Protein AF-A0A7X8AYI9-F1 (afdb_monomer)

Sequence (97 aa):
MHLSIQNQLTLLHDLLDEQITYKKVSIDEYKQIKKLVQSIITNRDVEGELLNILPEIYYYGIKGENAQSYFAHITENEQKIKRWLRMINQVKLHQSG

pLDDT: mean 90.3, std 11.8, range [39.25, 98.06]

Foldseek 3Di:
DDDDLLSLLVVLLVLLVCCLVVVDDDLVSLVVQLVSLVVNVPDPPDDDPSVVLSVVSNVLSVCCNVDPDSSVSCVVCVVVSVVSSVSSVVVSVVVVD

Nearest PDB structures (foldseek):
  1xaw-assembly1_A  TM=4.050E-01  e=2.663E+00  Homo sapiens
  1wpa-assembly1_A  TM=3.867E-01  e=2.385E+00  Homo sapiens
  2f1m-assembly2_D  TM=3.172E-01  e=1.914E+00  Escherichia coli

Structure (mmCIF, N/CA/C/O backbone):
data_AF-A0A7X8AYI9-F1
#
_entry.id   AF-A0A7X8AYI9-F1
#
loop_
_atom_site.group_PDB
_atom_site.id
_atom_site.type_symbol
_atom_site.label_atom_id
_atom_site.label_alt_id
_atom_site.label_comp_id
_atom_site.label_asym_id
_atom_site.label_entity_id
_atom_site.label_seq_id
_atom_site.pdbx_PDB_ins_code
_atom_site.Cartn_x
_atom_site.Cartn_y
_atom_site.Cartn_z
_atom_site.occupancy
_atom_site.B_iso_or_equiv
_atom_site.auth_seq_id
_atom_site.auth_comp_id
_atom_site.auth_asym_id
_atom_site.auth_atom_id
_atom_site.pdbx_PDB_model_num
ATOM 1 N N . MET A 1 1 ? 5.833 -5.296 20.289 1.00 39.25 1 MET A N 1
ATOM 2 C CA . MET A 1 1 ? 5.300 -3.922 20.402 1.00 39.25 1 MET A CA 1
ATOM 3 C C . MET A 1 1 ? 4.188 -3.778 19.376 1.00 39.25 1 MET A C 1
ATOM 5 O O . MET A 1 1 ? 4.474 -3.905 18.194 1.00 39.25 1 MET A O 1
ATOM 9 N N . HIS A 1 2 ? 2.933 -3.623 19.803 1.00 51.28 2 HIS A N 1
ATOM 10 C CA . HIS A 1 2 ? 1.840 -3.309 18.878 1.00 51.28 2 HIS A CA 1
ATOM 11 C C . HIS A 1 2 ? 1.991 -1.846 18.448 1.00 51.28 2 HIS A C 1
ATOM 13 O O . HIS A 1 2 ? 2.013 -0.961 19.300 1.00 51.28 2 HIS A O 1
ATOM 19 N N . LEU A 1 3 ? 2.142 -1.588 17.147 1.00 60.25 3 LEU A N 1
ATOM 20 C CA . LEU A 1 3 ? 1.981 -0.235 16.617 1.00 60.25 3 LEU A CA 1
ATOM 21 C C . LEU A 1 3 ? 0.520 0.171 16.839 1.00 60.25 3 LEU A C 1
ATOM 23 O O . LEU A 1 3 ? -0.380 -0.595 16.494 1.00 60.25 3 LEU A O 1
ATOM 27 N N . SER A 1 4 ? 0.284 1.349 1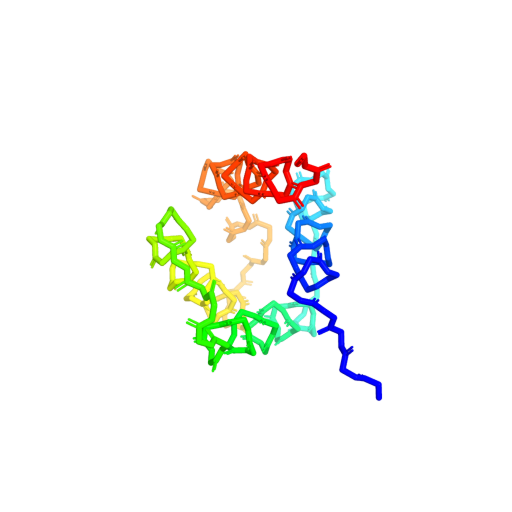7.421 1.00 84.25 4 SER A N 1
ATOM 28 C CA . SER A 1 4 ? -1.061 1.927 17.452 1.00 84.25 4 SER A CA 1
ATOM 29 C C . SER A 1 4 ? -1.557 2.143 16.022 1.00 84.25 4 SER A C 1
ATOM 31 O O . SER A 1 4 ? -0.754 2.289 15.095 1.00 84.25 4 SER A O 1
ATOM 33 N N . ILE A 1 5 ? -2.876 2.201 15.835 1.00 85.12 5 ILE A N 1
ATOM 34 C CA . ILE A 1 5 ? -3.462 2.407 14.505 1.00 85.12 5 ILE A CA 1
ATOM 35 C C . ILE A 1 5 ? -2.937 3.691 13.846 1.00 85.12 5 ILE A C 1
ATOM 37 O O . ILE A 1 5 ? -2.637 3.699 12.657 1.00 85.12 5 ILE A O 1
ATOM 41 N N . GLN A 1 6 ? -2.678 4.729 14.645 1.00 86.31 6 GLN A N 1
ATOM 42 C CA . GLN A 1 6 ? -2.075 5.982 14.198 1.00 86.31 6 GLN A CA 1
ATOM 43 C C . GLN A 1 6 ? -0.656 5.797 13.645 1.00 86.31 6 GLN A C 1
ATOM 45 O O . GLN A 1 6 ? -0.308 6.362 12.604 1.00 86.31 6 GLN A O 1
ATOM 50 N N . ASN A 1 7 ? 0.169 4.978 14.302 1.00 89.75 7 ASN A N 1
ATOM 51 C CA . ASN A 1 7 ? 1.511 4.676 13.809 1.00 89.75 7 ASN A CA 1
ATOM 52 C C . ASN A 1 7 ? 1.447 3.831 12.530 1.00 89.75 7 ASN A C 1
ATOM 54 O O . ASN A 1 7 ? 2.241 4.042 11.617 1.00 89.75 7 ASN A O 1
ATOM 58 N N . GLN A 1 8 ? 0.483 2.910 12.434 1.00 92.56 8 GLN A N 1
ATOM 59 C CA . GLN A 1 8 ? 0.270 2.111 11.225 1.00 92.56 8 GLN A CA 1
ATOM 60 C C . GLN A 1 8 ? -0.188 2.972 10.042 1.00 92.56 8 GLN A C 1
ATOM 62 O O . GLN A 1 8 ? 0.330 2.814 8.941 1.00 92.56 8 GLN A O 1
ATOM 67 N N . LEU A 1 9 ? -1.106 3.913 10.268 1.00 92.81 9 LEU A N 1
ATOM 68 C CA . LEU A 1 9 ? -1.554 4.872 9.257 1.00 92.81 9 LEU A CA 1
ATOM 69 C C . LEU A 1 9 ? -0.439 5.836 8.844 1.00 92.81 9 LEU A C 1
ATOM 71 O O . LEU A 1 9 ? -0.347 6.191 7.674 1.00 92.81 9 LEU A O 1
ATOM 75 N N . THR A 1 10 ? 0.426 6.233 9.779 1.00 94.25 10 THR A N 1
ATOM 76 C CA . THR A 1 10 ? 1.605 7.058 9.475 1.00 94.25 10 THR A CA 1
ATOM 77 C C . THR A 1 10 ? 2.578 6.307 8.580 1.00 94.25 10 THR A C 1
ATOM 79 O O . THR A 1 10 ? 2.890 6.790 7.501 1.00 94.25 10 THR A O 1
ATOM 82 N N . LEU A 1 11 ? 2.945 5.079 8.948 1.00 95.94 11 LEU A N 1
ATOM 83 C CA . LEU A 1 11 ? 3.813 4.248 8.118 1.00 95.94 11 LEU A CA 1
ATOM 84 C C . LEU A 1 11 ? 3.201 3.968 6.735 1.00 95.94 11 LEU A C 1
ATOM 86 O O . LEU A 1 11 ? 3.909 3.978 5.735 1.00 95.94 11 LEU A O 1
ATOM 90 N N . LEU A 1 12 ? 1.887 3.726 6.664 1.00 96.75 12 LEU A N 1
ATOM 91 C CA . LEU A 1 12 ? 1.201 3.505 5.391 1.00 96.75 12 LEU A CA 1
ATOM 92 C C . LEU A 1 12 ? 1.239 4.754 4.507 1.00 96.75 12 LEU A C 1
ATOM 94 O O . LEU A 1 12 ? 1.442 4.636 3.302 1.00 96.75 12 LEU A O 1
ATOM 98 N N . HIS A 1 13 ? 1.032 5.929 5.102 1.00 96.62 13 HIS A N 1
ATOM 99 C CA . HIS A 1 13 ? 1.141 7.203 4.405 1.00 96.62 13 HIS A CA 1
ATOM 100 C C . HIS A 1 13 ? 2.546 7.384 3.823 1.00 96.62 13 HIS A C 1
ATOM 102 O O . HIS A 1 13 ? 2.671 7.625 2.627 1.00 96.62 13 HIS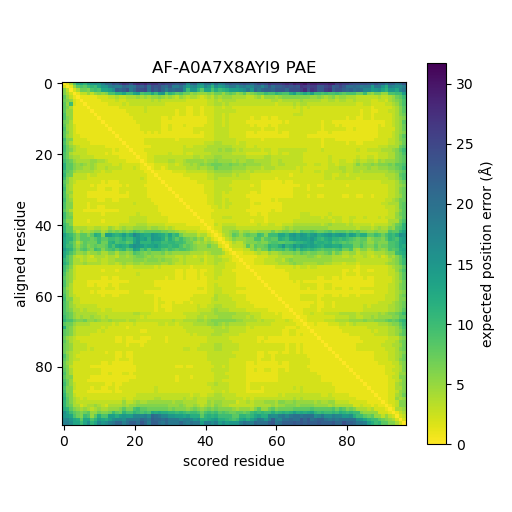 A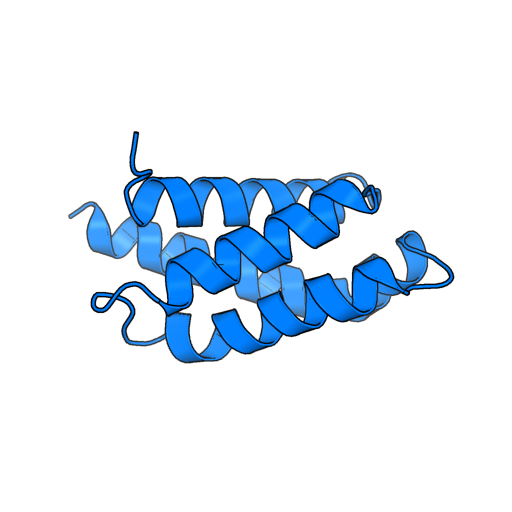 O 1
ATOM 108 N N . ASP A 1 14 ? 3.586 7.208 4.636 1.00 96.94 14 ASP A N 1
ATOM 109 C CA . ASP A 1 14 ? 4.972 7.457 4.226 1.00 96.94 14 ASP A CA 1
ATOM 110 C C . ASP A 1 14 ? 5.398 6.515 3.089 1.00 96.94 14 ASP A C 1
ATOM 112 O O . ASP A 1 14 ? 5.898 6.971 2.064 1.00 96.94 14 ASP A O 1
ATOM 116 N N . LEU A 1 15 ? 5.065 5.222 3.191 1.00 97.25 15 LEU A N 1
ATOM 117 C CA . LEU A 1 15 ? 5.322 4.245 2.124 1.00 97.25 15 LEU A CA 1
ATOM 118 C C . LEU A 1 15 ? 4.635 4.613 0.801 1.00 97.25 15 LEU A C 1
ATOM 120 O O . LEU A 1 15 ? 5.177 4.371 -0.274 1.00 97.25 15 LEU A O 1
ATOM 124 N N . LEU A 1 16 ? 3.417 5.155 0.851 1.00 97.69 16 LEU A N 1
ATOM 125 C CA . LEU A 1 16 ? 2.685 5.562 -0.350 1.00 97.69 16 LEU A CA 1
ATOM 126 C C . LEU A 1 16 ? 3.219 6.882 -0.931 1.00 97.69 16 LEU A C 1
ATOM 128 O O . LEU A 1 16 ? 3.251 7.039 -2.155 1.00 97.69 16 LEU A O 1
ATOM 132 N N . ASP A 1 17 ? 3.636 7.814 -0.074 1.00 97.56 17 ASP A N 1
ATOM 133 C CA . ASP A 1 17 ? 4.179 9.117 -0.462 1.00 97.56 17 ASP A CA 1
ATOM 134 C C . ASP A 1 17 ? 5.555 8.984 -1.128 1.00 97.56 17 ASP A C 1
ATOM 136 O O . ASP A 1 17 ? 5.799 9.549 -2.199 1.00 97.56 17 ASP A O 1
ATOM 140 N N . GLU A 1 18 ? 6.427 8.140 -0.575 1.00 96.31 18 GLU A N 1
ATOM 141 C CA . GLU A 1 18 ? 7.738 7.843 -1.156 1.00 96.31 18 GLU A CA 1
ATOM 142 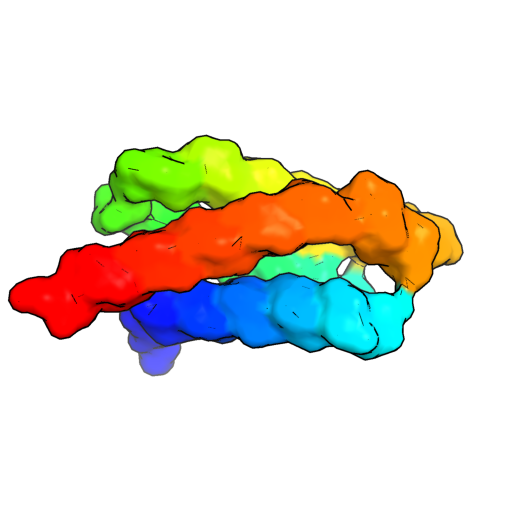C C . GLU A 1 18 ? 7.610 7.267 -2.574 1.00 96.31 18 GLU A C 1
ATOM 144 O O . GLU A 1 18 ? 8.326 7.687 -3.490 1.00 96.31 18 GLU A O 1
ATOM 149 N N . GLN A 1 19 ? 6.638 6.378 -2.810 1.00 94.62 19 GLN A N 1
ATOM 150 C CA . GLN A 1 19 ? 6.415 5.793 -4.135 1.00 94.62 19 GLN A CA 1
ATOM 151 C C . GLN A 1 19 ? 6.035 6.830 -5.185 1.00 94.62 19 GLN A C 1
ATOM 153 O O . GLN A 1 19 ? 6.531 6.769 -6.312 1.00 94.62 19 GLN A O 1
ATOM 158 N N . ILE A 1 20 ? 5.164 7.788 -4.857 1.00 94.56 20 ILE A N 1
ATOM 159 C CA . ILE A 1 20 ? 4.771 8.820 -5.826 1.00 94.56 20 ILE A CA 1
ATOM 160 C C . ILE A 1 20 ? 5.864 9.867 -6.023 1.00 94.56 20 ILE A C 1
ATOM 162 O O . ILE A 1 20 ? 6.008 10.358 -7.145 1.00 94.56 20 ILE A O 1
ATOM 166 N N . THR A 1 21 ? 6.636 10.160 -4.975 1.00 95.25 21 THR A N 1
ATOM 167 C CA . THR A 1 21 ? 7.721 11.145 -4.989 1.00 95.25 21 THR A CA 1
ATOM 168 C C . THR A 1 21 ? 8.904 10.643 -5.804 1.00 95.25 21 THR A C 1
ATOM 170 O O . THR A 1 21 ? 9.400 11.347 -6.683 1.00 95.25 21 THR A O 1
ATOM 173 N N . TYR A 1 22 ? 9.329 9.401 -5.571 1.00 95.38 22 TYR A N 1
ATOM 174 C CA . TYR A 1 22 ? 10.514 8.834 -6.214 1.00 95.38 22 TYR A CA 1
ATOM 175 C C . TYR A 1 22 ? 10.201 7.961 -7.431 1.00 95.38 22 TYR A C 1
ATOM 177 O O . TYR A 1 22 ? 11.127 7.583 -8.153 1.00 95.38 22 TYR A O 1
ATOM 185 N N . LYS A 1 23 ? 8.922 7.631 -7.673 1.00 92.56 23 LYS A N 1
ATOM 186 C CA . LYS A 1 23 ? 8.465 6.709 -8.735 1.00 92.56 23 LYS A CA 1
ATOM 187 C C . LYS A 1 23 ? 9.195 5.366 -8.712 1.00 92.56 23 LYS A C 1
ATOM 189 O O . LYS A 1 23 ? 9.439 4.748 -9.751 1.00 92.56 23 LYS A O 1
ATOM 194 N N . LYS A 1 24 ? 9.560 4.928 -7.511 1.00 91.88 24 LYS A N 1
ATOM 195 C CA . LYS A 1 24 ? 10.333 3.721 -7.228 1.00 91.88 24 LYS A CA 1
ATOM 196 C C . LYS A 1 24 ? 9.747 3.020 -6.020 1.00 91.88 24 LYS A C 1
ATOM 198 O O . LYS A 1 24 ? 9.111 3.647 -5.184 1.00 91.88 24 LYS A O 1
ATOM 203 N N . VAL A 1 25 ? 9.963 1.715 -5.988 1.00 93.94 25 VAL A N 1
ATOM 204 C CA . VAL A 1 25 ? 9.474 0.808 -4.955 1.00 93.94 25 VAL A CA 1
ATOM 205 C C . VAL A 1 25 ? 10.140 -0.548 -5.149 1.00 93.94 25 VAL A C 1
ATOM 207 O O . VAL A 1 25 ? 10.551 -0.903 -6.261 1.00 93.94 25 VAL A O 1
ATOM 210 N N . SER A 1 26 ? 10.214 -1.317 -4.078 1.00 93.69 26 SER A N 1
ATOM 211 C CA . SER A 1 26 ? 10.630 -2.713 -4.058 1.00 93.69 26 SER A CA 1
ATOM 212 C C . SER A 1 26 ? 9.445 -3.667 -3.873 1.00 93.69 26 SER A C 1
ATOM 214 O O . SER A 1 26 ? 8.372 -3.311 -3.385 1.00 93.69 26 SER A O 1
ATOM 216 N N . ILE A 1 27 ? 9.647 -4.941 -4.214 1.00 95.19 27 ILE A N 1
ATOM 217 C CA . ILE A 1 27 ? 8.636 -5.973 -3.944 1.00 95.19 27 ILE A CA 1
ATOM 218 C C . ILE A 1 27 ? 8.332 -6.105 -2.441 1.00 95.19 27 ILE A C 1
ATOM 220 O O . ILE A 1 27 ? 7.204 -6.422 -2.059 1.00 95.19 27 ILE A O 1
ATOM 224 N N . ASP A 1 28 ? 9.324 -5.851 -1.586 1.00 96.00 28 ASP A N 1
ATOM 225 C CA . ASP A 1 28 ? 9.170 -5.946 -0.137 1.00 96.00 28 ASP A CA 1
ATOM 226 C C . ASP A 1 28 ? 8.330 -4.798 0.424 1.00 96.00 28 ASP A C 1
ATOM 228 O O . ASP A 1 28 ? 7.505 -5.040 1.305 1.00 96.00 28 ASP A O 1
ATOM 232 N N . GLU A 1 29 ? 8.418 -3.597 -0.150 1.00 96.06 29 GLU A N 1
ATOM 233 C CA . GLU A 1 29 ? 7.525 -2.483 0.194 1.00 96.06 29 GLU A CA 1
ATOM 234 C C . GLU A 1 29 ? 6.071 -2.763 -0.205 1.00 96.06 29 GLU A C 1
ATOM 236 O O . GLU A 1 29 ? 5.162 -2.497 0.581 1.00 96.06 29 GLU A O 1
ATOM 241 N N . TYR A 1 30 ? 5.811 -3.383 -1.364 1.00 97.50 30 TYR A N 1
ATOM 242 C CA . TYR A 1 30 ? 4.444 -3.806 -1.706 1.00 97.50 30 TYR A CA 1
ATOM 243 C C . TYR A 1 30 ? 3.896 -4.851 -0.727 1.00 97.50 30 TYR A C 1
ATOM 245 O O . TYR A 1 30 ? 2.755 -4.740 -0.265 1.00 97.50 30 TYR A O 1
ATOM 253 N N . LYS A 1 31 ? 4.720 -5.835 -0.342 1.00 97.00 31 LYS A N 1
ATOM 254 C CA . LYS A 1 31 ? 4.359 -6.819 0.691 1.00 97.00 31 LYS A CA 1
ATOM 255 C C . LYS A 1 31 ? 4.121 -6.154 2.044 1.00 97.00 31 LYS A C 1
ATOM 257 O O . LYS A 1 31 ? 3.221 -6.575 2.774 1.00 97.00 31 LYS A O 1
ATOM 262 N N . GLN A 1 32 ? 4.922 -5.150 2.391 1.00 97.00 32 GLN A N 1
ATOM 263 C CA . GLN A 1 32 ? 4.780 -4.384 3.624 1.00 97.00 32 GLN A CA 1
ATOM 264 C C . GLN A 1 32 ? 3.465 -3.607 3.629 1.00 97.00 32 GLN A C 1
ATOM 266 O O . GLN A 1 32 ? 2.719 -3.738 4.596 1.00 97.00 32 GLN A O 1
ATOM 271 N N . ILE A 1 33 ? 3.124 -2.906 2.543 1.00 97.44 33 ILE A N 1
ATOM 272 C CA . ILE A 1 33 ? 1.828 -2.230 2.376 1.00 97.44 33 ILE A CA 1
ATOM 273 C C . ILE A 1 33 ? 0.684 -3.227 2.560 1.00 97.44 33 ILE A C 1
ATOM 275 O O . ILE A 1 33 ? -0.210 -2.994 3.372 1.00 97.44 33 ILE A O 1
ATOM 279 N N . LYS A 1 34 ? 0.734 -4.379 1.880 1.00 96.44 34 LYS A N 1
ATOM 280 C CA . LYS A 1 34 ? -0.294 -5.423 1.996 1.00 96.44 34 LYS A CA 1
ATOM 281 C C . LYS A 1 34 ? -0.485 -5.889 3.443 1.00 96.44 34 LYS A C 1
ATOM 283 O O . LYS A 1 34 ? -1.613 -5.917 3.937 1.00 96.44 34 LYS A O 1
ATOM 288 N N . LYS A 1 35 ? 0.607 -6.245 4.130 1.00 95.12 35 LYS A N 1
ATOM 289 C CA . LYS A 1 35 ? 0.574 -6.708 5.530 1.00 95.12 35 LYS A CA 1
ATOM 290 C C . LYS A 1 35 ? 0.077 -5.618 6.478 1.00 95.12 35 LYS A C 1
ATOM 292 O O . LYS A 1 35 ? -0.700 -5.908 7.385 1.00 95.12 35 LYS A O 1
ATOM 297 N N . LEU A 1 36 ? 0.515 -4.381 6.265 1.00 95.38 36 LEU A N 1
ATOM 298 C CA . LEU A 1 36 ? 0.144 -3.237 7.086 1.00 95.38 36 LEU A CA 1
ATOM 299 C C . LEU A 1 36 ? -1.350 -2.943 6.970 1.00 95.38 36 LEU A C 1
ATOM 301 O O . LEU A 1 36 ? -2.038 -2.875 7.983 1.00 95.38 36 LEU A O 1
ATOM 305 N N . VAL A 1 37 ? -1.867 -2.871 5.744 1.00 95.38 37 VAL A N 1
ATOM 306 C CA . VAL A 1 37 ? -3.295 -2.669 5.483 1.00 95.38 37 VAL A CA 1
ATOM 307 C C . VAL A 1 37 ? -4.132 -3.805 6.064 1.00 95.38 37 VAL A C 1
ATOM 309 O O . VAL A 1 37 ? -5.150 -3.542 6.696 1.00 95.38 37 VAL A O 1
ATOM 312 N N . GLN A 1 38 ? -3.691 -5.057 5.923 1.00 94.00 38 GLN A N 1
ATOM 313 C CA . GLN A 1 38 ? -4.379 -6.193 6.536 1.00 94.00 38 GLN A CA 1
ATOM 314 C C . GLN A 1 38 ? -4.442 -6.058 8.063 1.00 94.00 38 GLN A C 1
ATOM 316 O O . GLN A 1 38 ? -5.505 -6.260 8.643 1.00 94.00 38 GLN A O 1
ATOM 321 N N . SER A 1 39 ? -3.339 -5.664 8.708 1.00 92.69 39 SER A N 1
ATOM 322 C CA . SER A 1 39 ? -3.321 -5.427 10.154 1.00 92.69 39 SER A CA 1
ATOM 323 C C . SER A 1 39 ? -4.250 -4.287 10.574 1.00 92.69 39 SER A C 1
ATOM 325 O O . SER A 1 39 ? -4.882 -4.405 11.624 1.00 92.69 39 SER A O 1
ATOM 327 N N . ILE A 1 40 ? -4.337 -3.215 9.779 1.00 91.81 40 ILE A N 1
ATOM 328 C CA . ILE A 1 40 ? -5.244 -2.093 10.042 1.00 91.81 40 ILE A CA 1
ATOM 329 C C . ILE A 1 40 ? -6.692 -2.581 9.940 1.00 91.81 40 ILE A C 1
ATOM 331 O O . ILE A 1 40 ? -7.435 -2.425 10.896 1.00 91.81 40 ILE A O 1
ATOM 335 N N . ILE A 1 41 ? -7.076 -3.259 8.850 1.00 90.75 41 ILE A N 1
ATOM 336 C CA . ILE A 1 41 ? -8.448 -3.767 8.637 1.00 90.75 41 ILE A CA 1
ATOM 337 C C . ILE A 1 41 ? -8.900 -4.710 9.762 1.00 90.75 41 ILE A C 1
ATOM 339 O O . ILE A 1 41 ? -10.069 -4.711 10.133 1.00 90.75 41 ILE A O 1
ATOM 343 N N . THR A 1 42 ? -8.000 -5.530 10.311 1.00 87.81 42 THR A N 1
ATOM 344 C CA . THR A 1 42 ? -8.345 -6.440 11.420 1.00 87.81 42 THR A CA 1
ATOM 345 C C . THR A 1 42 ? -8.569 -5.732 12.758 1.00 87.81 42 THR A C 1
ATOM 347 O O . THR A 1 42 ? -9.033 -6.365 13.708 1.00 87.81 42 THR A O 1
ATOM 350 N N . ASN A 1 43 ? -8.234 -4.445 12.856 1.00 83.62 43 ASN A N 1
ATOM 351 C CA . ASN A 1 43 ? -8.490 -3.645 14.040 1.00 83.62 43 ASN A CA 1
ATOM 352 C C . ASN A 1 43 ? -9.954 -3.167 14.043 1.00 83.62 43 ASN A C 1
ATOM 354 O O . ASN A 1 43 ? -10.428 -2.591 13.068 1.00 83.62 43 ASN A O 1
ATOM 358 N N . ARG A 1 44 ? -10.675 -3.423 15.142 1.00 67.94 44 ARG A N 1
ATOM 359 C CA . ARG A 1 44 ? -12.120 -3.152 15.259 1.00 67.94 44 ARG A CA 1
ATOM 360 C C . ARG A 1 44 ? -12.465 -1.663 15.283 1.00 67.94 44 ARG A C 1
ATOM 362 O O . ARG A 1 44 ? -13.616 -1.334 15.039 1.00 67.94 44 ARG A O 1
ATOM 369 N N . ASP A 1 45 ? -11.476 -0.804 15.515 1.00 73.81 45 ASP A N 1
ATOM 370 C CA . ASP A 1 45 ? -11.643 0.651 15.584 1.00 73.81 45 ASP A CA 1
ATOM 371 C C . ASP A 1 45 ? -11.534 1.336 14.203 1.00 73.81 45 ASP A C 1
ATOM 373 O O . ASP A 1 45 ? -11.501 2.564 14.105 1.00 73.81 45 ASP A O 1
ATOM 377 N N . VAL A 1 46 ? -11.428 0.563 13.112 1.00 77.75 46 VAL A N 1
ATOM 378 C CA . VAL A 1 46 ? -11.446 1.111 11.749 1.00 77.75 46 VAL A CA 1
ATOM 379 C C . VAL A 1 46 ? -12.876 1.391 11.316 1.00 77.75 46 VAL A C 1
ATOM 381 O O . VAL A 1 46 ? -13.638 0.479 11.003 1.00 77.75 46 VAL A O 1
ATOM 384 N N . GLU A 1 47 ? -13.201 2.673 11.198 1.00 76.25 47 GLU A N 1
ATOM 385 C CA . GLU A 1 47 ? -14.517 3.137 10.770 1.00 76.25 47 GLU A CA 1
ATOM 386 C C . GLU A 1 47 ? -14.425 4.204 9.668 1.00 76.25 47 GLU A C 1
ATOM 388 O O . GLU A 1 47 ? -13.354 4.716 9.323 1.00 76.25 47 GLU A O 1
ATOM 393 N N . GLY A 1 48 ? -15.584 4.537 9.096 1.00 80.19 48 GLY A N 1
ATOM 394 C CA . GLY A 1 48 ? -15.748 5.681 8.205 1.00 80.19 48 GLY A CA 1
ATOM 395 C C . GLY A 1 48 ? -14.943 5.587 6.908 1.00 80.19 48 GLY A C 1
ATOM 396 O O . GLY A 1 48 ? -14.938 4.568 6.216 1.00 80.19 48 GLY A O 1
ATOM 397 N N . GLU A 1 49 ? -14.278 6.684 6.549 1.00 81.56 49 GLU A N 1
ATOM 398 C CA . GLU A 1 49 ? -13.603 6.849 5.259 1.00 81.56 49 GLU A CA 1
ATOM 399 C C . GLU A 1 49 ? -12.463 5.846 5.011 1.00 81.56 49 GLU A C 1
ATOM 401 O O . GLU A 1 49 ? -12.175 5.526 3.853 1.00 81.56 49 GLU A O 1
ATOM 406 N N . LEU A 1 50 ? -11.856 5.293 6.071 1.00 86.44 50 LEU A N 1
ATOM 407 C CA . LEU A 1 50 ? -10.806 4.277 5.954 1.00 86.44 50 LEU A CA 1
ATOM 408 C C . LEU A 1 50 ? -11.324 2.969 5.351 1.00 86.44 50 LEU A C 1
ATOM 410 O O . LEU A 1 50 ? -10.633 2.371 4.523 1.00 86.44 50 LEU A O 1
ATOM 414 N N . LEU A 1 51 ? -12.545 2.545 5.694 1.00 87.50 51 LEU A N 1
ATOM 415 C CA . LEU A 1 51 ? -13.133 1.304 5.169 1.00 87.50 51 LEU A CA 1
ATOM 416 C C . LEU A 1 51 ? -13.283 1.330 3.644 1.00 87.50 51 LEU A C 1
ATOM 418 O O . LEU A 1 51 ? -13.219 0.283 3.002 1.00 87.50 51 LEU A O 1
ATOM 422 N N . ASN A 1 52 ? -13.417 2.522 3.058 1.00 88.56 52 ASN A N 1
ATOM 423 C CA . ASN A 1 52 ? -13.551 2.683 1.615 1.00 88.56 52 ASN A CA 1
ATOM 424 C C . ASN A 1 52 ? -12.213 2.541 0.880 1.00 88.56 52 ASN A C 1
ATOM 426 O O . ASN A 1 52 ? -12.188 2.033 -0.238 1.00 88.56 52 ASN A O 1
ATOM 430 N N . ILE A 1 53 ? -11.100 2.977 1.482 1.00 94.94 53 ILE A N 1
ATOM 431 C CA . ILE A 1 53 ? -9.795 3.008 0.799 1.00 94.94 53 ILE A CA 1
ATOM 432 C C . ILE A 1 53 ? -8.891 1.831 1.144 1.00 94.94 53 ILE A C 1
ATOM 434 O O . ILE A 1 53 ? -8.088 1.430 0.306 1.00 94.94 53 ILE A O 1
ATOM 438 N N . LEU A 1 54 ? -8.999 1.254 2.344 1.00 95.56 54 LEU A N 1
ATOM 439 C CA . LEU A 1 54 ? -8.107 0.173 2.768 1.00 95.56 54 LEU A CA 1
ATOM 440 C C . LEU A 1 54 ? -8.176 -1.045 1.829 1.00 95.56 54 LEU A C 1
ATOM 442 O O . LEU A 1 54 ? -7.114 -1.530 1.441 1.00 95.56 54 LEU A O 1
ATOM 446 N N . PRO A 1 55 ? -9.352 -1.504 1.351 1.00 95.88 55 PRO A N 1
ATOM 447 C CA . PRO A 1 55 ? -9.399 -2.558 0.341 1.00 95.88 55 PRO A CA 1
ATOM 448 C C . PRO A 1 55 ? -8.690 -2.157 -0.959 1.00 95.88 55 PRO A C 1
ATOM 450 O O . PRO A 1 55 ? -7.946 -2.959 -1.520 1.00 95.88 55 PRO A O 1
ATOM 453 N N . GLU A 1 56 ? -8.856 -0.914 -1.426 1.00 97.50 56 GLU A N 1
ATOM 454 C CA . GLU A 1 56 ? -8.184 -0.426 -2.638 1.00 97.50 56 GLU A CA 1
ATOM 455 C C . GLU A 1 56 ? -6.652 -0.482 -2.495 1.00 97.50 56 GLU A C 1
ATOM 457 O O . GLU A 1 56 ? -5.965 -0.987 -3.388 1.00 97.50 56 GLU A O 1
ATOM 462 N N . ILE A 1 57 ? -6.124 -0.027 -1.354 1.00 97.81 57 ILE A N 1
ATOM 463 C CA . ILE A 1 57 ? -4.684 -0.015 -1.058 1.00 97.81 57 ILE A CA 1
ATOM 464 C C . ILE A 1 57 ? -4.149 -1.449 -0.897 1.00 97.81 57 ILE A C 1
ATOM 466 O O . ILE A 1 57 ? -3.062 -1.771 -1.382 1.00 97.81 57 ILE A O 1
ATOM 470 N N . TYR A 1 58 ? -4.924 -2.343 -0.278 1.00 97.69 58 TYR A N 1
ATOM 471 C CA . TYR A 1 58 ? -4.586 -3.764 -0.175 1.00 97.69 58 TYR A CA 1
ATOM 472 C C . TYR A 1 58 ? -4.408 -4.401 -1.562 1.00 97.69 58 TYR A C 1
ATOM 474 O O . TYR A 1 58 ? -3.386 -5.036 -1.839 1.00 97.69 58 TYR A O 1
ATOM 482 N N . TYR A 1 59 ? -5.368 -4.179 -2.468 1.00 97.44 59 TYR A N 1
ATOM 483 C CA . TYR A 1 59 ? -5.287 -4.681 -3.842 1.00 97.44 59 TYR A CA 1
ATOM 484 C C . TYR A 1 59 ? -4.167 -4.023 -4.650 1.00 97.44 59 TYR A C 1
ATOM 486 O O . TYR A 1 59 ? -3.559 -4.689 -5.490 1.00 97.44 59 TYR A O 1
ATOM 494 N N . TYR A 1 60 ? -3.865 -2.747 -4.400 1.00 98.06 60 TYR A N 1
ATOM 495 C CA . TYR A 1 60 ? -2.714 -2.070 -4.994 1.00 98.06 60 TYR A CA 1
ATOM 496 C C . TYR A 1 60 ? -1.397 -2.769 -4.640 1.00 98.06 60 TYR A C 1
ATOM 498 O O . TYR A 1 60 ? -0.602 -3.026 -5.546 1.00 98.06 60 TYR A O 1
ATOM 506 N N . GLY A 1 61 ? -1.210 -3.150 -3.371 1.00 97.06 61 GLY A N 1
ATOM 507 C CA . GLY A 1 61 ? -0.055 -3.933 -2.921 1.00 97.06 61 GLY A CA 1
AT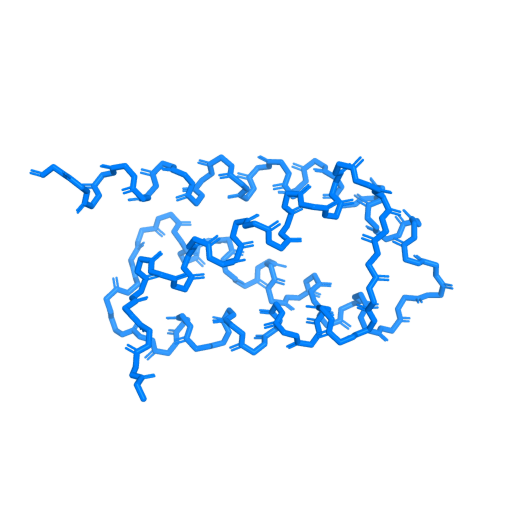OM 508 C C . GLY A 1 61 ? 0.045 -5.290 -3.622 1.00 97.0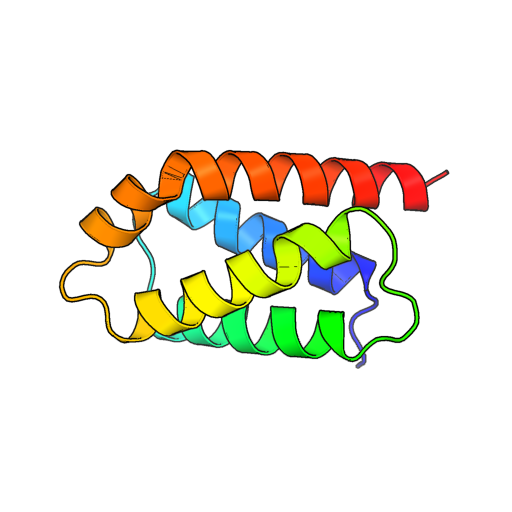6 61 GLY A C 1
ATOM 509 O O . GLY A 1 61 ? 1.080 -5.608 -4.200 1.00 97.06 61 GLY A O 1
ATOM 510 N N . ILE A 1 62 ? -1.055 -6.054 -3.673 1.00 97.00 62 ILE A N 1
ATOM 511 C CA . ILE A 1 62 ? -1.091 -7.367 -4.350 1.00 97.00 62 ILE A CA 1
ATOM 512 C C . ILE A 1 62 ? -0.725 -7.260 -5.834 1.00 97.00 62 ILE A C 1
ATOM 514 O O . ILE A 1 62 ? 0.042 -8.076 -6.353 1.00 97.00 62 ILE A O 1
ATOM 518 N N . LYS A 1 63 ? -1.295 -6.278 -6.539 1.00 97.38 63 LYS A N 1
ATOM 519 C CA . LYS A 1 63 ? -1.009 -6.070 -7.963 1.00 97.38 63 LYS A CA 1
ATOM 520 C C . LYS A 1 63 ? 0.427 -5.600 -8.180 1.00 97.38 63 LYS A C 1
ATOM 522 O O . LYS A 1 63 ? 1.061 -6.065 -9.120 1.00 97.38 63 LYS A O 1
ATOM 527 N N . GLY A 1 64 ? 0.944 -4.756 -7.288 1.00 96.12 64 GLY A N 1
ATOM 528 C CA . GLY A 1 64 ? 2.325 -4.280 -7.316 1.00 96.12 64 GLY A CA 1
ATOM 529 C C . GLY A 1 64 ? 3.351 -5.405 -7.171 1.00 96.12 64 GLY A C 1
ATOM 530 O O . GLY A 1 64 ? 4.328 -5.424 -7.913 1.00 96.12 64 GLY A O 1
ATOM 531 N N . GLU A 1 65 ? 3.088 -6.400 -6.313 1.00 95.00 65 GLU A N 1
ATOM 532 C CA . GLU A 1 65 ? 3.949 -7.589 -6.157 1.00 95.00 65 GLU A CA 1
ATOM 533 C C . GLU A 1 65 ? 4.145 -8.381 -7.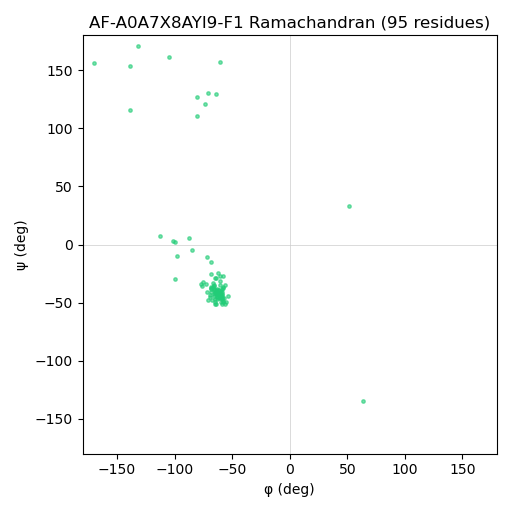460 1.00 95.00 65 GLU A C 1
ATOM 535 O O . GLU A 1 65 ? 5.162 -9.051 -7.618 1.00 95.00 65 GLU A O 1
ATOM 540 N N . ASN A 1 66 ? 3.181 -8.310 -8.383 1.00 94.25 66 ASN A N 1
ATOM 541 C CA . ASN A 1 66 ? 3.183 -9.048 -9.649 1.00 94.25 66 ASN A CA 1
ATOM 542 C C . ASN A 1 66 ? 3.325 -8.127 -10.873 1.00 94.25 66 ASN A C 1
ATOM 544 O O . ASN A 1 66 ? 3.161 -8.575 -12.010 1.00 94.25 66 ASN A O 1
ATOM 548 N N . ALA A 1 67 ? 3.576 -6.833 -10.665 1.00 95.12 67 ALA A N 1
ATOM 549 C CA . ALA A 1 67 ? 3.640 -5.869 -11.749 1.00 95.12 67 ALA A CA 1
ATOM 550 C C . ALA A 1 67 ? 4.907 -6.086 -12.585 1.00 95.12 67 ALA A C 1
ATOM 552 O O . ALA A 1 67 ? 6.017 -6.130 -12.062 1.00 95.12 67 ALA A O 1
ATOM 553 N N . GLN A 1 68 ? 4.745 -6.155 -13.908 1.00 93.38 68 GLN A N 1
ATOM 554 C CA . GLN A 1 68 ? 5.875 -6.271 -14.839 1.00 93.38 68 GLN A CA 1
ATOM 555 C C . GLN A 1 68 ? 6.775 -5.027 -14.819 1.00 93.38 68 GLN A C 1
ATOM 557 O O . GLN A 1 68 ? 7.972 -5.116 -15.074 1.00 93.38 68 GLN A O 1
ATOM 562 N N . SER A 1 69 ? 6.197 -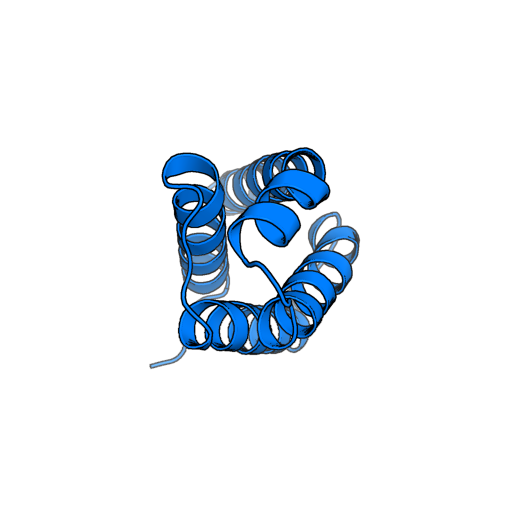3.863 -14.514 1.00 95.81 69 SER A N 1
ATOM 563 C CA . SER A 1 69 ? 6.910 -2.602 -14.343 1.00 95.81 69 SER A CA 1
ATOM 564 C C . SER A 1 69 ? 6.339 -1.847 -13.151 1.00 95.81 69 SER A C 1
ATOM 566 O O . SER A 1 69 ? 5.186 -1.414 -13.165 1.00 95.81 69 SER A O 1
ATOM 568 N N . TYR A 1 70 ? 7.162 -1.656 -12.121 1.00 95.69 70 TYR A N 1
ATOM 569 C CA . TYR A 1 70 ? 6.757 -0.904 -10.935 1.00 95.69 70 TYR A CA 1
ATOM 570 C C . TYR A 1 70 ? 6.514 0.572 -11.242 1.00 95.69 70 TYR A C 1
ATOM 572 O O . TYR A 1 70 ? 5.570 1.154 -10.720 1.00 95.69 70 TYR A O 1
ATOM 580 N N . PHE A 1 71 ? 7.311 1.160 -12.138 1.00 96.12 71 PHE A N 1
ATOM 581 C CA . PHE A 1 71 ? 7.111 2.538 -12.580 1.00 96.12 71 PHE A CA 1
ATOM 582 C C . PHE A 1 71 ? 5.745 2.722 -13.255 1.00 96.12 71 PHE A C 1
ATOM 584 O O . PHE A 1 71 ? 5.024 3.669 -12.936 1.00 96.12 71 PHE A O 1
ATOM 591 N N . ALA A 1 72 ? 5.373 1.806 -14.159 1.00 96.56 72 ALA A N 1
ATOM 592 C CA . ALA A 1 72 ? 4.074 1.847 -14.826 1.00 96.56 72 ALA A CA 1
ATOM 593 C C . ALA A 1 72 ? 2.934 1.683 -13.812 1.00 96.56 72 ALA A C 1
ATOM 595 O O . ALA A 1 72 ? 2.030 2.513 -13.774 1.00 96.56 72 ALA A O 1
ATOM 596 N N . HIS A 1 73 ? 3.036 0.698 -12.912 1.00 97.81 73 HIS A N 1
ATOM 597 C CA . HIS A 1 73 ? 2.027 0.455 -11.875 1.00 97.81 73 HIS A CA 1
ATOM 598 C C . HIS A 1 73 ? 1.818 1.663 -10.949 1.00 97.81 73 HIS A C 1
ATOM 600 O O . HIS A 1 73 ? 0.676 2.037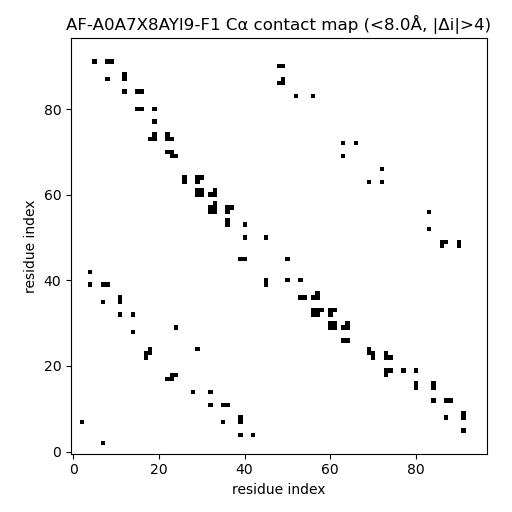 -10.679 1.00 97.81 73 HIS A O 1
ATOM 606 N N . ILE A 1 74 ? 2.896 2.319 -10.504 1.00 97.38 74 ILE A N 1
ATOM 607 C CA . ILE A 1 74 ? 2.813 3.554 -9.704 1.00 97.38 74 ILE A CA 1
ATOM 608 C C . ILE A 1 74 ? 2.152 4.674 -10.516 1.00 97.38 74 ILE A C 1
ATOM 610 O O . ILE A 1 74 ? 1.289 5.384 -10.002 1.00 97.38 74 ILE A O 1
ATOM 614 N N . THR A 1 75 ? 2.547 4.847 -11.778 1.00 97.06 75 THR A N 1
ATOM 615 C CA . THR A 1 75 ? 2.058 5.936 -12.639 1.00 97.06 75 THR A CA 1
ATOM 616 C C . THR A 1 75 ? 0.567 5.787 -12.945 1.00 97.06 75 THR A C 1
ATOM 618 O O . THR A 1 75 ? -0.193 6.741 -12.794 1.00 97.06 75 THR A O 1
ATOM 621 N N . GLU A 1 76 ? 0.115 4.580 -13.281 1.00 97.56 76 GLU A N 1
ATOM 622 C CA . GLU A 1 76 ? -1.297 4.271 -13.549 1.00 97.56 76 GLU A CA 1
ATOM 623 C C . GLU A 1 76 ? -2.193 4.450 -12.314 1.00 97.56 76 GLU A C 1
ATOM 625 O O . GLU A 1 76 ? -3.378 4.769 -12.437 1.00 97.56 76 GLU A O 1
ATOM 630 N N . ASN A 1 77 ? -1.641 4.267 -11.111 1.00 97.75 77 ASN A N 1
ATOM 631 C CA . ASN A 1 77 ? -2.375 4.405 -9.854 1.00 97.75 77 ASN A CA 1
ATOM 632 C C . ASN A 1 77 ? -2.118 5.740 -9.140 1.00 97.75 77 ASN A C 1
ATOM 634 O O . ASN A 1 77 ? -2.689 5.966 -8.075 1.00 97.75 77 ASN A O 1
ATOM 638 N N . GLU A 1 78 ? -1.337 6.657 -9.716 1.00 97.44 78 GLU A N 1
ATOM 639 C CA . GLU A 1 78 ? -0.890 7.886 -9.048 1.00 97.44 78 GLU A CA 1
ATOM 640 C C . GLU A 1 78 ? -2.048 8.714 -8.479 1.00 97.44 78 GLU A C 1
ATOM 642 O O . GLU A 1 78 ? -1.990 9.178 -7.341 1.00 97.44 78 GLU A O 1
ATOM 647 N N . GLN A 1 79 ? -3.128 8.879 -9.246 1.00 97.69 79 GLN A N 1
ATOM 648 C CA . GLN A 1 79 ? -4.294 9.644 -8.793 1.00 97.69 79 GLN A CA 1
ATOM 649 C C . GLN A 1 79 ? -5.003 8.974 -7.613 1.00 97.69 79 GLN A C 1
ATOM 651 O O . GLN A 1 79 ? -5.486 9.656 -6.705 1.00 97.69 79 GLN A O 1
ATOM 656 N N . LYS A 1 80 ? -5.029 7.636 -7.591 1.00 97.69 80 LYS A N 1
ATOM 657 C CA . LYS A 1 80 ? -5.577 6.879 -6.465 1.00 97.69 80 LYS A CA 1
ATOM 658 C C . LYS A 1 80 ? -4.685 7.028 -5.240 1.00 97.69 80 LYS A C 1
ATOM 660 O O . LYS A 1 80 ? -5.199 7.362 -4.180 1.00 97.69 80 LYS A O 1
ATOM 665 N N . ILE A 1 81 ? -3.365 6.913 -5.404 1.00 98.00 81 ILE A N 1
ATOM 666 C CA . ILE A 1 81 ? -2.405 7.088 -4.307 1.00 98.00 81 ILE A CA 1
ATOM 667 C C . ILE A 1 81 ? -2.537 8.488 -3.693 1.00 98.00 81 ILE A C 1
ATOM 669 O O . ILE A 1 81 ? -2.710 8.613 -2.483 1.00 98.00 81 ILE A O 1
ATOM 673 N N . LYS A 1 82 ? -2.607 9.545 -4.513 1.00 97.62 82 LYS A N 1
ATOM 674 C CA . LYS A 1 82 ? -2.850 10.923 -4.039 1.00 97.62 82 LYS A CA 1
ATOM 675 C C . LYS A 1 82 ? -4.185 11.090 -3.308 1.00 97.62 82 LYS A C 1
ATOM 677 O O . LYS A 1 82 ? -4.292 11.898 -2.384 1.00 97.62 82 LYS A O 1
ATOM 682 N N . ARG A 1 83 ? -5.238 10.375 -3.717 1.00 97.06 83 ARG A N 1
ATOM 683 C CA . ARG A 1 83 ? -6.516 10.349 -2.984 1.00 97.06 83 ARG A CA 1
ATOM 684 C C . ARG A 1 83 ? -6.349 9.654 -1.631 1.00 97.06 83 ARG A C 1
ATOM 686 O O . ARG A 1 83 ? -6.775 10.220 -0.630 1.00 97.06 83 ARG A O 1
ATOM 693 N N . TRP A 1 84 ? -5.710 8.488 -1.593 1.00 97.31 84 TRP A N 1
ATOM 694 C CA . TRP A 1 84 ? -5.489 7.733 -0.360 1.00 97.31 84 TRP A CA 1
ATOM 695 C C . TRP A 1 84 ? -4.655 8.521 0.653 1.00 97.31 84 TRP A C 1
ATOM 697 O O . TRP A 1 84 ? -5.061 8.614 1.805 1.00 97.31 84 TRP A O 1
ATOM 707 N N . LEU A 1 85 ? -3.567 9.172 0.224 1.00 96.75 85 LEU A N 1
ATOM 708 C CA . LEU A 1 85 ? -2.733 10.019 1.088 1.00 96.75 85 LEU A CA 1
ATOM 709 C C . LEU A 1 85 ? -3.541 11.136 1.759 1.00 96.75 85 LEU A C 1
ATOM 711 O O . LEU A 1 85 ? -3.453 11.331 2.971 1.00 96.75 85 LEU A O 1
ATOM 715 N N . ARG A 1 86 ? -4.388 11.835 0.989 1.00 95.38 86 ARG A N 1
ATOM 716 C CA . ARG A 1 86 ? -5.266 12.887 1.527 1.00 95.38 86 ARG A CA 1
ATOM 717 C C . ARG A 1 86 ? -6.240 12.345 2.571 1.00 95.38 86 ARG A C 1
ATOM 719 O O . ARG A 1 86 ? -6.365 12.946 3.632 1.00 95.38 86 ARG A O 1
ATOM 726 N N . MET A 1 87 ? -6.883 11.214 2.291 1.00 93.50 87 MET A N 1
ATOM 727 C CA . MET A 1 87 ? -7.853 10.602 3.206 1.00 93.50 87 MET A CA 1
ATOM 728 C C . MET A 1 87 ? -7.183 10.065 4.480 1.00 93.50 87 MET A C 1
ATOM 730 O O . MET A 1 87 ? -7.677 10.295 5.581 1.00 93.50 87 MET A O 1
ATOM 734 N N . ILE A 1 88 ? -6.011 9.430 4.364 1.00 93.12 88 ILE A N 1
ATOM 735 C CA . ILE A 1 88 ? -5.228 8.983 5.527 1.00 93.12 88 ILE A CA 1
ATOM 736 C C . ILE A 1 88 ? -4.842 10.184 6.402 1.00 93.12 88 ILE A C 1
ATOM 738 O O . ILE A 1 88 ? -5.015 10.135 7.620 1.00 93.12 88 ILE A O 1
ATOM 742 N N . ASN A 1 89 ? -4.380 11.286 5.804 1.00 91.88 89 ASN A N 1
ATOM 743 C CA . ASN A 1 89 ? -4.042 12.498 6.554 1.00 91.88 89 ASN A CA 1
ATOM 744 C C . ASN A 1 89 ? -5.249 13.142 7.235 1.00 91.88 89 ASN A C 1
ATOM 746 O O . ASN A 1 89 ? -5.129 13.581 8.377 1.00 91.88 89 ASN A O 1
ATOM 750 N N . GLN A 1 90 ? -6.410 13.172 6.578 1.00 89.31 90 GLN A N 1
ATOM 751 C CA . GLN A 1 90 ? -7.640 13.662 7.197 1.00 89.31 90 GLN A CA 1
ATOM 752 C C . GLN A 1 90 ? -7.968 12.861 8.457 1.00 89.31 90 GLN A C 1
ATOM 754 O O . GLN A 1 90 ? -8.177 13.457 9.511 1.00 89.31 90 GLN A O 1
ATOM 759 N N . VAL A 1 91 ? -7.937 11.530 8.399 1.00 85.75 91 VAL A N 1
ATOM 760 C CA . VAL A 1 91 ? -8.248 10.695 9.570 1.00 85.75 91 VAL A CA 1
ATOM 761 C C . VAL A 1 91 ? -7.227 10.880 10.693 1.00 85.75 91 VAL A C 1
ATOM 763 O O . VAL A 1 91 ? -7.617 11.038 11.850 1.00 85.75 91 VAL A O 1
ATOM 766 N N . LYS A 1 92 ? -5.933 10.967 10.363 1.00 84.38 92 LYS A N 1
ATOM 767 C CA . LYS A 1 92 ? -4.870 11.237 11.346 1.00 84.38 92 LYS A CA 1
ATOM 768 C C . LYS A 1 92 ? -5.077 12.559 12.096 1.00 84.38 92 LYS A C 1
ATOM 770 O O . LYS A 1 92 ? -4.772 12.622 13.286 1.00 84.38 92 LYS A O 1
ATOM 775 N N . LEU A 1 93 ? -5.571 13.603 11.422 1.00 79.69 93 LEU A N 1
ATOM 776 C CA . LEU A 1 93 ? -5.849 14.907 12.036 1.00 79.69 93 LEU A CA 1
ATOM 777 C C . LEU A 1 93 ? -7.070 14.862 12.964 1.00 79.69 93 LEU A C 1
ATOM 779 O O . LEU A 1 93 ? -7.011 15.420 14.054 1.00 79.69 93 LEU A O 1
ATOM 783 N N . HIS A 1 94 ? -8.141 14.165 12.571 1.00 71.25 94 HIS A N 1
ATOM 784 C CA . HIS A 1 94 ? -9.360 14.060 13.385 1.00 71.25 94 HIS A CA 1
ATOM 785 C C . HIS A 1 94 ? -9.167 13.242 14.671 1.00 71.25 94 HIS A C 1
ATOM 787 O O . HIS A 1 94 ? -9.888 13.464 15.632 1.00 71.25 94 HIS A O 1
ATOM 793 N N . GLN A 1 95 ? -8.201 12.319 14.713 1.00 61.12 95 GLN A N 1
ATOM 794 C CA . GLN A 1 95 ? -7.878 11.540 15.919 1.00 61.12 95 GLN A CA 1
ATOM 795 C C . GLN A 1 95 ? -6.901 12.250 16.877 1.00 61.12 95 GLN A C 1
ATOM 797 O O . GLN A 1 95 ? -6.598 11.717 17.941 1.00 61.12 95 GLN A O 1
ATOM 802 N N . SER A 1 96 ? -6.371 13.419 16.494 1.00 56.78 96 SER A N 1
ATOM 803 C CA . SER A 1 96 ? -5.390 14.182 17.287 1.00 56.78 96 SER A CA 1
ATOM 804 C C . SER A 1 96 ? -6.006 15.350 18.078 1.00 56.78 96 SER A C 1
ATOM 806 O O . SER A 1 96 ? -5.258 16.097 18.709 1.00 56.78 96 SER A O 1
ATOM 808 N N . GLY A 1 97 ? -7.331 15.535 18.015 1.00 43.94 97 GLY A N 1
ATOM 809 C CA . GLY A 1 97 ? -8.096 16.553 18.750 1.00 43.94 97 GLY A CA 1
ATOM 810 C C . GLY A 1 97 ? -9.072 15.919 19.727 1.00 43.94 97 GLY A C 1
ATOM 811 O O . GLY A 1 97 ? -9.314 16.552 20.776 1.00 43.94 97 GLY A O 1
#

Solvent-accessible surface area (backbone atoms only — not comparable to full-atom values): 5574 Å² total; per-residue (Å²): 134,84,74,52,70,69,55,50,51,48,54,51,40,51,60,54,49,49,30,71,74,67,54,51,85,53,61,64,55,23,50,46,48,28,54,49,41,52,56,50,69,73,38,88,86,66,58,72,75,53,66,70,45,45,61,55,51,31,51,49,15,59,50,53,59,70,44,94,43,62,52,56,54,49,60,79,39,40,71,56,50,58,50,49,47,53,53,52,51,51,53,58,54,68,75,74,114

Mean predicted aligned error: 3.95 Å

Secondary structure (DSSP, 8-state):
-PPPHHHHHHHHHHHHHHHHHHS---HHHHHHHHHHHHHHHTSTT--THHHHHHHHHHHHHHHHHT-S-HHHHHHHHHHHHHHHHHHHHHHHHHTT-

Radius of gyration: 12.82 Å; Cα contacts (8 Å, |Δi|>4): 76; chains: 1; bounding box: 26×26×35 Å